Protein AF-A0A954L145-F1 (afdb_monomer_lite)

Foldseek 3Di:
DDDDDDDDPPPPPDPPPDPDQKDWDQAQDDPLLVCLLVLVLVSNLVCVVVVNDLQAWHDADPVRTTGDGSLLSNFQAADPPPSQSSLVSSVVSPHDQQDWGKTWIFRDDDPDPVNRDTDIDHRDGSLRVNVPDPDVRRTYPNNNVVSVVSVVVPD

Sequence (155 aa):
MTDGTHGRCTTLSTQTPGDGLTYVPVGGATLLHLAVEYQNAELAKWLIEQGADVNARAAVDDDGFGGHTPLFHTVVTPFKAGGAEPARILLSAGADPNIRTTIRKQLRGMGDAEKEAVREFHNVTPVEFARNYQEAGWINDQAIRIVEQFDNTGS

Secondary structure (DSSP, 8-state):
--------------------S--S--TT--HHHHHHHTT-HHHHHHHHHTT--TTPPPPB-TTS-B---HHHHHHHS--SS-TTHHHHHHHHTT-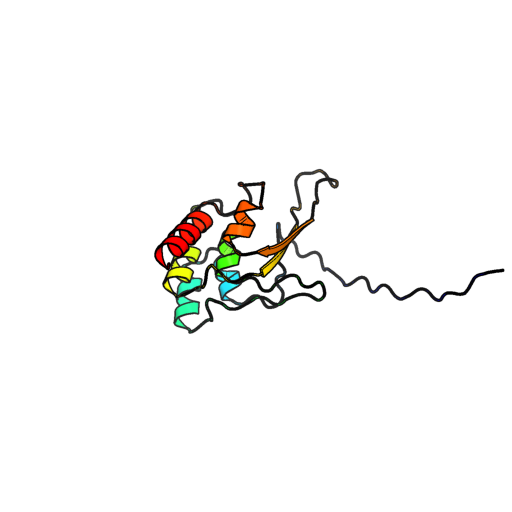-TT--EEEEEE---SS-GGG--EEEEEEE-HHHHHHH---GGGS-HHHHHHHHHHHHH--

Structure (mmCIF, N/CA/C/O backbone):
data_AF-A0A954L145-F1
#
_entry.id   AF-A0A954L145-F1
#
loop_
_atom_site.group_PDB
_atom_site.id
_atom_site.type_symbol
_atom_site.label_atom_id
_atom_site.label_alt_id
_atom_site.label_comp_id
_atom_site.label_asym_id
_atom_site.label_entity_id
_atom_site.label_seq_id
_atom_site.pdbx_PDB_ins_code
_atom_site.Cartn_x
_atom_site.Cartn_y
_atom_site.Cartn_z
_atom_site.occupancy
_atom_site.B_iso_or_equiv
_atom_site.auth_seq_id
_atom_site.auth_comp_id
_atom_site.auth_asym_id
_atom_site.auth_atom_id
_atom_site.pdbx_PDB_model_num
ATOM 1 N N . MET A 1 1 ? 11.340 -27.715 -49.843 1.00 36.22 1 MET A N 1
ATOM 2 C CA . MET A 1 1 ? 10.884 -26.353 -50.183 1.00 36.22 1 MET A CA 1
ATOM 3 C C . MET A 1 1 ? 9.854 -25.979 -49.134 1.00 36.22 1 MET A C 1
ATOM 5 O O . MET A 1 1 ? 8.764 -26.528 -49.148 1.00 36.22 1 MET A O 1
ATOM 9 N N . THR A 1 2 ? 10.264 -25.207 -48.136 1.00 39.69 2 THR A N 1
ATOM 10 C CA . THR A 1 2 ? 9.424 -24.727 -47.031 1.00 39.69 2 THR A CA 1
ATOM 11 C C . THR A 1 2 ? 9.044 -23.283 -47.320 1.00 39.69 2 THR A C 1
ATOM 13 O O . THR A 1 2 ? 9.956 -22.515 -47.604 1.00 39.69 2 THR A O 1
ATOM 16 N N . ASP A 1 3 ? 7.761 -22.927 -47.241 1.00 31.30 3 ASP A N 1
ATOM 17 C CA . ASP A 1 3 ? 7.259 -21.788 -46.451 1.00 31.30 3 ASP A CA 1
ATOM 18 C C . ASP A 1 3 ? 5.727 -21.676 -46.597 1.00 31.30 3 ASP A C 1
ATOM 20 O O . ASP A 1 3 ? 5.163 -22.014 -47.637 1.00 31.30 3 ASP A O 1
ATOM 24 N N . GLY A 1 4 ? 5.061 -21.216 -45.542 1.00 32.72 4 GLY A N 1
ATOM 25 C CA . GLY A 1 4 ? 3.637 -20.904 -45.524 1.00 32.72 4 GLY A CA 1
ATOM 26 C C . GLY A 1 4 ? 3.028 -20.781 -44.125 1.00 32.72 4 GLY A C 1
ATOM 27 O O . GLY A 1 4 ? 1.813 -20.934 -43.978 1.00 32.72 4 GLY A O 1
ATOM 28 N N . THR A 1 5 ? 3.823 -20.549 -43.074 1.00 37.59 5 THR A N 1
ATOM 29 C CA . THR A 1 5 ? 3.282 -20.242 -41.741 1.00 37.59 5 THR A CA 1
ATOM 30 C C . THR A 1 5 ? 2.725 -18.826 -41.723 1.00 37.59 5 THR A C 1
ATOM 32 O O . THR A 1 5 ? 3.461 -17.845 -41.727 1.00 37.59 5 THR A O 1
ATOM 35 N N . HIS A 1 6 ? 1.398 -18.741 -41.682 1.00 35.38 6 HIS A N 1
ATOM 36 C CA . HIS A 1 6 ? 0.658 -17.519 -41.417 1.00 35.38 6 HIS A CA 1
ATOM 37 C C . HIS A 1 6 ? 1.067 -16.997 -40.035 1.00 35.38 6 HIS A C 1
ATOM 39 O O . HIS A 1 6 ? 0.850 -17.663 -39.019 1.00 35.38 6 HIS A O 1
ATOM 45 N N . GLY A 1 7 ? 1.720 -15.833 -40.024 1.00 30.89 7 GLY A N 1
ATOM 46 C CA . GLY A 1 7 ? 2.207 -15.172 -38.821 1.00 30.89 7 GLY A CA 1
ATOM 47 C C . GLY A 1 7 ? 1.077 -14.967 -37.819 1.00 30.89 7 GLY A C 1
ATOM 48 O O . GLY A 1 7 ? 0.037 -14.393 -38.143 1.00 30.89 7 GLY A O 1
ATOM 49 N N . ARG A 1 8 ? 1.282 -15.459 -36.593 1.00 31.94 8 ARG A N 1
ATOM 50 C CA . ARG A 1 8 ? 0.417 -15.138 -35.459 1.00 31.94 8 ARG A CA 1
ATOM 51 C C . ARG A 1 8 ? 0.386 -13.625 -35.294 1.00 31.94 8 ARG A C 1
ATOM 53 O O . ARG A 1 8 ? 1.428 -12.985 -35.203 1.00 31.94 8 ARG A O 1
ATOM 60 N N . CYS A 1 9 ? -0.828 -13.095 -35.250 1.00 31.56 9 CYS A N 1
ATOM 61 C CA . CYS A 1 9 ? -1.137 -11.729 -34.874 1.00 31.56 9 CYS A CA 1
ATOM 62 C C . CYS A 1 9 ? -0.606 -11.474 -33.452 1.00 31.56 9 CYS A C 1
ATOM 64 O O . CYS A 1 9 ? -1.233 -11.857 -32.469 1.00 31.56 9 CYS A O 1
ATOM 66 N N . THR A 1 10 ? 0.586 -10.890 -33.339 1.00 31.77 10 THR A N 1
ATOM 67 C CA . THR A 1 10 ? 1.069 -10.254 -32.114 1.00 31.77 10 THR A CA 1
ATOM 68 C C . THR A 1 10 ? 0.305 -8.947 -31.970 1.00 31.77 10 THR A C 1
ATOM 70 O O . THR A 1 10 ? 0.674 -7.923 -32.542 1.00 31.77 10 THR A O 1
ATOM 73 N N . THR A 1 11 ? -0.807 -8.978 -31.241 1.00 31.91 11 THR A N 1
ATOM 74 C CA . THR A 1 11 ? -1.449 -7.751 -30.777 1.00 31.91 11 THR A CA 1
ATOM 75 C C . THR A 1 11 ? -0.495 -7.068 -29.806 1.00 31.91 11 THR A C 1
ATOM 77 O O . THR A 1 11 ? -0.377 -7.459 -28.648 1.00 31.91 11 THR A O 1
ATOM 80 N N . LEU A 1 12 ? 0.215 -6.063 -30.318 1.00 30.61 12 LEU A N 1
ATOM 81 C CA . LEU A 1 12 ? 0.784 -4.966 -29.548 1.00 30.61 12 LEU A CA 1
ATOM 82 C C . LEU A 1 12 ? -0.350 -4.380 -28.698 1.00 30.61 12 LEU A C 1
ATOM 84 O O . LEU A 1 12 ? -1.167 -3.611 -29.202 1.00 30.61 12 LEU A O 1
ATOM 88 N N . SER A 1 13 ? -0.446 -4.807 -27.437 1.00 32.34 13 SER A N 1
ATOM 89 C CA . SER A 1 13 ? -1.352 -4.182 -26.481 1.00 32.34 13 SER A CA 1
ATOM 90 C C . SER A 1 13 ? -0.856 -2.761 -26.249 1.00 32.34 13 SER A C 1
ATOM 92 O O . SER A 1 13 ? 0.291 -2.516 -25.871 1.00 32.34 13 SER A O 1
ATOM 94 N N . THR A 1 14 ? -1.715 -1.820 -26.599 1.00 32.34 14 THR A N 1
ATOM 95 C CA . THR A 1 14 ? -1.506 -0.384 -26.571 1.00 32.34 14 THR A CA 1
ATOM 96 C C . THR A 1 14 ? -1.286 0.092 -25.137 1.00 32.34 14 THR A C 1
ATOM 98 O O . THR A 1 14 ? -2.232 0.478 -24.454 1.00 32.34 14 THR A O 1
ATOM 101 N N . GLN A 1 15 ? -0.034 0.121 -24.679 1.00 37.41 15 GLN A N 1
ATOM 102 C CA . GLN A 1 15 ? 0.363 1.050 -23.625 1.00 37.41 15 GLN A CA 1
ATOM 103 C C . GLN A 1 15 ? 0.344 2.447 -24.236 1.00 37.41 15 GLN A C 1
ATOM 105 O O . GLN A 1 15 ? 1.304 2.888 -24.864 1.00 37.41 15 GLN A O 1
ATOM 110 N N . THR A 1 16 ? -0.777 3.147 -24.086 1.00 33.97 16 THR A N 1
ATOM 111 C CA . THR A 1 16 ? -0.765 4.609 -24.137 1.00 33.97 16 THR A CA 1
ATOM 112 C C . THR A 1 16 ? 0.289 5.072 -23.127 1.00 33.97 16 THR A C 1
ATOM 114 O O . THR A 1 16 ? 0.138 4.755 -21.944 1.00 33.97 16 THR A O 1
ATOM 117 N N . PRO A 1 17 ? 1.365 5.759 -23.549 1.00 38.78 17 PRO A N 1
ATOM 118 C CA . PRO A 1 17 ? 2.356 6.277 -22.625 1.00 38.78 17 PRO A CA 1
ATOM 119 C C . PRO A 1 17 ? 1.694 7.431 -21.875 1.00 38.78 17 PRO A C 1
ATOM 121 O O . PRO A 1 17 ? 1.606 8.545 -22.381 1.00 38.78 17 PRO A O 1
ATOM 124 N N . GLY A 1 18 ? 1.134 7.133 -20.706 1.00 38.97 18 GLY A N 1
ATOM 125 C CA . GLY A 1 18 ? 0.718 8.156 -19.763 1.00 38.97 18 GLY A CA 1
ATOM 126 C C . GLY A 1 18 ? 1.967 8.845 -19.230 1.00 38.97 18 GLY A C 1
ATOM 127 O O . GLY A 1 18 ? 2.859 8.185 -18.698 1.00 38.97 18 GLY A O 1
ATOM 128 N N . ASP A 1 19 ? 2.039 10.158 -19.409 1.00 38.84 19 ASP A N 1
ATOM 129 C CA . ASP A 1 19 ? 3.024 11.026 -18.775 1.00 38.84 19 ASP A CA 1
ATOM 130 C C . ASP A 1 19 ? 2.987 10.825 -17.250 1.00 38.84 19 ASP A C 1
ATOM 132 O O . ASP A 1 19 ? 2.072 11.281 -16.568 1.00 38.84 19 ASP A O 1
ATOM 136 N N . GLY A 1 20 ? 3.970 10.114 -16.699 1.00 38.62 20 GLY A N 1
ATOM 137 C CA . GLY A 1 20 ? 4.051 9.850 -15.266 1.00 38.62 20 GLY A CA 1
ATOM 138 C C . GLY A 1 20 ? 5.368 9.176 -14.912 1.00 38.62 20 GLY A C 1
ATOM 139 O O . GLY A 1 20 ? 5.679 8.094 -15.396 1.00 38.62 20 GLY A O 1
ATOM 140 N N . LEU A 1 21 ? 6.165 9.836 -14.077 1.00 43.16 21 LEU A N 1
ATOM 141 C CA . LEU A 1 21 ? 7.570 9.527 -13.781 1.00 43.16 21 LEU A CA 1
ATOM 142 C C . LEU A 1 21 ? 7.861 8.169 -13.113 1.00 43.16 21 LEU A C 1
ATOM 144 O O . LEU A 1 21 ? 9.020 7.870 -12.866 1.00 43.16 21 LEU A O 1
ATOM 148 N N . THR A 1 22 ? 6.856 7.347 -12.847 1.00 49.94 22 THR A N 1
ATOM 149 C CA . THR A 1 22 ? 6.931 5.962 -12.352 1.00 49.94 22 THR A CA 1
ATOM 150 C C . THR A 1 22 ? 5.490 5.486 -12.277 1.00 49.94 22 THR A C 1
ATOM 152 O O . THR A 1 22 ? 4.694 6.259 -11.752 1.00 49.94 22 THR A O 1
ATOM 155 N N . TYR A 1 23 ? 5.115 4.269 -12.689 1.00 55.12 23 TYR A N 1
ATOM 156 C CA . TYR A 1 23 ? 3.779 3.800 -12.299 1.00 55.12 23 TYR A CA 1
ATOM 157 C C . TYR A 1 23 ? 3.636 2.270 -12.200 1.00 55.12 23 TYR A C 1
ATOM 159 O O . TYR A 1 23 ? 3.751 1.548 -13.187 1.00 55.12 23 TYR A O 1
ATOM 167 N N . VAL A 1 24 ? 3.396 1.787 -10.973 1.00 57.94 24 VAL A N 1
ATOM 168 C CA . VAL A 1 24 ? 2.746 0.492 -10.685 1.00 57.94 24 VAL A CA 1
ATOM 169 C C . VAL A 1 24 ? 1.385 0.483 -11.377 1.00 57.94 24 VAL A C 1
ATOM 171 O O . VAL A 1 24 ? 0.700 1.477 -11.235 1.00 57.94 24 VAL A O 1
ATOM 174 N N . PRO A 1 25 ? 0.942 -0.563 -12.092 1.00 59.03 25 PRO A N 1
ATOM 175 C CA . PRO A 1 25 ? -0.246 -0.484 -12.953 1.00 59.03 25 PRO A CA 1
ATOM 176 C C . PRO A 1 25 ? -1.460 0.181 -12.265 1.00 59.03 25 PRO A C 1
ATOM 178 O O . PRO A 1 25 ? -1.927 -0.294 -11.234 1.00 59.03 25 PRO A O 1
ATOM 181 N N . VAL A 1 26 ? -1.962 1.291 -12.839 1.00 57.69 26 VAL A N 1
ATOM 182 C CA . VAL A 1 26 ? -3.093 2.101 -12.310 1.00 57.69 26 VAL A CA 1
ATOM 183 C C . VAL A 1 26 ? -4.454 1.415 -12.468 1.00 57.69 26 VAL A C 1
ATOM 185 O O . VAL A 1 26 ? -5.466 1.903 -11.960 1.00 57.69 26 VAL A O 1
ATOM 188 N N . GLY A 1 27 ? -4.511 0.314 -13.222 1.00 64.88 27 GLY A N 1
ATOM 189 C CA . GLY A 1 27 ? -5.745 -0.428 -13.449 1.00 64.88 27 GLY A CA 1
ATOM 190 C C . GLY A 1 27 ? -6.366 -0.840 -12.116 1.00 64.88 27 GLY A C 1
ATOM 191 O O . GLY A 1 27 ? -5.694 -1.413 -11.267 1.00 64.88 27 GLY A O 1
ATOM 192 N N . GLY A 1 28 ? -7.643 -0.518 -11.902 1.00 72.88 28 GLY A N 1
ATOM 193 C CA . GLY A 1 28 ? -8.372 -0.888 -10.683 1.00 72.88 28 GLY A CA 1
ATOM 194 C C . GLY A 1 28 ? -7.881 -0.237 -9.385 1.00 72.88 28 GLY A C 1
ATOM 195 O O . GLY A 1 28 ? -8.301 -0.669 -8.314 1.00 72.88 28 GLY A O 1
ATOM 196 N N . ALA A 1 29 ? -7.019 0.784 -9.447 1.00 83.31 29 ALA A N 1
ATOM 197 C CA . ALA A 1 29 ? -6.645 1.558 -8.269 1.00 83.31 29 ALA A CA 1
ATOM 198 C C . ALA A 1 29 ? -7.884 2.249 -7.667 1.00 83.31 29 ALA A C 1
ATOM 200 O O . ALA A 1 29 ? -8.670 2.889 -8.368 1.00 83.31 29 ALA A O 1
ATOM 201 N N . THR A 1 30 ? -8.073 2.115 -6.354 1.00 87.69 30 THR A N 1
ATOM 202 C CA . THR A 1 30 ? -9.171 2.786 -5.639 1.00 87.69 30 THR A CA 1
ATOM 203 C C . THR A 1 30 ? -8.840 4.253 -5.360 1.00 87.69 30 THR A C 1
ATOM 205 O O . THR A 1 30 ? -7.679 4.659 -5.395 1.00 87.69 30 THR A O 1
ATOM 208 N N . LEU A 1 31 ? -9.845 5.051 -4.981 1.00 89.81 31 LEU A N 1
ATOM 209 C CA . LEU A 1 31 ? -9.624 6.433 -4.526 1.00 89.81 31 LEU A CA 1
ATOM 210 C C . LEU A 1 31 ? -8.602 6.518 -3.379 1.00 89.81 31 LEU A C 1
ATOM 212 O O . LEU A 1 31 ? -7.860 7.493 -3.290 1.00 89.81 31 LEU A O 1
ATOM 216 N N . LEU A 1 32 ? -8.520 5.480 -2.538 1.00 90.69 32 LEU A N 1
ATOM 217 C CA . LEU A 1 32 ? -7.556 5.413 -1.443 1.00 90.69 32 LEU A CA 1
ATOM 218 C C . LEU A 1 32 ? -6.114 5.229 -1.948 1.00 90.69 32 LEU A C 1
ATOM 220 O O . LEU A 1 32 ? -5.197 5.801 -1.366 1.00 90.69 32 LEU A O 1
ATOM 224 N N . HIS A 1 33 ? -5.905 4.519 -3.064 1.00 90.31 33 HIS A N 1
ATOM 225 C CA . HIS A 1 33 ? -4.584 4.425 -3.700 1.00 90.31 33 HIS A CA 1
ATOM 226 C C . HIS A 1 33 ? -4.105 5.788 -4.203 1.00 90.31 33 HIS A C 1
ATOM 228 O O . HIS A 1 33 ? -2.946 6.137 -3.992 1.00 90.31 33 HIS A O 1
ATOM 234 N N . LEU A 1 34 ? -5.000 6.558 -4.830 1.00 87.75 34 LEU A N 1
ATOM 235 C CA . LEU A 1 34 ? -4.692 7.895 -5.343 1.00 87.75 34 LEU A CA 1
ATOM 236 C C . LEU A 1 34 ? -4.444 8.888 -4.200 1.00 87.75 34 LEU A C 1
ATOM 238 O O . LEU A 1 34 ? -3.496 9.665 -4.247 1.00 87.75 34 LEU A O 1
ATOM 242 N N . ALA A 1 35 ? -5.249 8.839 -3.134 1.00 89.94 35 ALA A N 1
ATOM 243 C CA . ALA A 1 35 ? -5.034 9.678 -1.954 1.00 89.94 35 ALA A CA 1
ATOM 244 C C . ALA A 1 35 ? -3.635 9.464 -1.348 1.00 89.94 35 ALA A C 1
ATOM 246 O O . ALA A 1 35 ? -2.967 10.428 -0.974 1.00 89.94 35 ALA A O 1
ATOM 247 N N . VAL A 1 36 ? -3.172 8.210 -1.306 1.00 89.44 36 VAL A N 1
ATOM 248 C CA . VAL A 1 36 ? -1.815 7.857 -0.867 1.00 89.44 36 VAL A CA 1
ATOM 249 C C . VAL A 1 36 ? -0.751 8.384 -1.823 1.00 89.44 36 VAL A C 1
ATOM 251 O O . VAL A 1 36 ? 0.238 8.960 -1.370 1.00 89.44 36 VAL A O 1
ATOM 254 N N . GLU A 1 37 ? -0.942 8.211 -3.128 1.00 83.69 37 GLU A N 1
ATOM 255 C CA . GLU A 1 37 ? 0.011 8.670 -4.137 1.00 83.69 37 GLU A CA 1
ATOM 256 C C . GLU A 1 37 ? 0.268 10.178 -4.037 1.00 83.69 37 GLU A C 1
ATOM 258 O O . GLU A 1 37 ? 1.412 10.628 -4.052 1.00 83.69 37 GLU A O 1
ATOM 263 N N . TYR A 1 38 ? -0.794 10.961 -3.848 1.00 85.12 38 TYR A N 1
ATOM 264 C CA . TYR A 1 38 ? -0.709 12.413 -3.706 1.00 85.12 38 TYR A CA 1
ATOM 265 C C . TYR A 1 38 ? -0.398 12.883 -2.277 1.00 85.12 38 TYR A C 1
ATOM 267 O O . TYR A 1 38 ? -0.410 14.086 -2.021 1.00 85.12 38 TYR A O 1
ATOM 275 N N . GLN A 1 39 ? -0.121 11.968 -1.340 1.00 87.19 39 GLN A N 1
ATOM 276 C CA . GLN A 1 39 ? 0.129 12.275 0.078 1.00 87.19 39 GLN A CA 1
ATOM 277 C C . GLN A 1 39 ? -0.987 13.074 0.754 1.00 87.19 39 GLN A C 1
ATOM 279 O O . GLN A 1 39 ? -0.754 13.820 1.705 1.00 87.19 39 GLN A O 1
ATOM 284 N N . ASN A 1 40 ? -2.219 12.892 0.289 1.00 90.50 40 ASN A N 1
ATOM 285 C CA . ASN A 1 40 ? -3.378 13.573 0.831 1.00 90.50 40 ASN A CA 1
ATOM 286 C C . ASN A 1 40 ? -3.918 12.793 2.037 1.00 90.50 40 ASN A C 1
ATOM 288 O O . ASN A 1 40 ? -4.824 11.962 1.925 1.00 90.50 40 ASN A O 1
ATOM 292 N N . ALA A 1 41 ? -3.305 13.041 3.193 1.00 91.25 41 ALA A N 1
ATOM 293 C CA . ALA A 1 41 ? -3.641 12.399 4.457 1.00 91.25 41 ALA A CA 1
ATOM 294 C C . ALA A 1 41 ? -5.090 12.678 4.888 1.00 91.25 41 ALA A C 1
ATOM 296 O O . ALA A 1 41 ? -5.758 11.776 5.395 1.00 91.25 41 ALA A O 1
ATOM 297 N N . GLU A 1 42 ? -5.597 13.895 4.671 1.00 92.88 42 GLU A N 1
ATOM 298 C CA . GLU A 1 42 ? -6.983 14.247 4.984 1.00 92.88 42 GLU A CA 1
ATOM 299 C C . GLU A 1 42 ? -7.972 13.457 4.126 1.00 92.88 42 GLU A C 1
ATOM 301 O O . GLU A 1 42 ? -8.927 12.888 4.654 1.00 92.88 42 GLU A O 1
ATOM 306 N N . LEU A 1 43 ? -7.720 13.359 2.817 1.00 93.06 43 LEU A N 1
ATOM 307 C CA . LEU A 1 43 ? -8.556 12.567 1.917 1.00 93.06 43 LEU A CA 1
ATOM 308 C C . LEU A 1 43 ? -8.494 11.078 2.264 1.00 93.06 43 LEU A C 1
ATOM 310 O O . LEU A 1 43 ? -9.527 10.416 2.261 1.00 93.06 43 LEU A O 1
ATOM 314 N N . ALA A 1 44 ? -7.312 10.554 2.598 1.00 94.00 44 ALA A N 1
ATOM 315 C CA . ALA A 1 44 ? -7.167 9.168 3.030 1.00 94.00 44 ALA A CA 1
ATOM 316 C C . ALA A 1 44 ? -7.995 8.886 4.295 1.00 94.00 44 ALA A C 1
ATOM 318 O O . ALA A 1 44 ? -8.755 7.921 4.309 1.00 94.00 44 ALA A O 1
ATOM 319 N N . LYS A 1 45 ? -7.918 9.751 5.320 1.00 95.06 45 LYS A N 1
ATOM 320 C CA . LYS A 1 45 ? -8.751 9.644 6.534 1.00 95.06 45 LYS A CA 1
ATOM 321 C C . LYS A 1 45 ? -10.235 9.661 6.192 1.00 95.06 45 LYS A C 1
ATOM 323 O O . LYS A 1 45 ? -10.959 8.757 6.592 1.00 95.06 45 LYS A O 1
ATOM 328 N N . TRP A 1 46 ? -10.661 10.643 5.403 1.00 96.94 46 TRP A N 1
ATOM 329 C CA . TRP A 1 46 ? -12.061 10.786 5.024 1.00 96.94 46 TRP A CA 1
ATOM 330 C C . TRP A 1 46 ? -12.583 9.553 4.277 1.00 96.94 46 TRP A C 1
ATOM 332 O O . TRP A 1 46 ? -13.652 9.047 4.600 1.00 96.94 46 TRP A O 1
ATOM 342 N N . LEU A 1 47 ? -11.817 9.013 3.323 1.00 95.75 47 LEU A N 1
ATOM 343 C CA . LEU A 1 47 ? -12.197 7.804 2.587 1.00 95.75 47 LEU A CA 1
ATOM 344 C C . LEU A 1 47 ? -12.359 6.595 3.515 1.00 95.75 47 LEU A C 1
ATOM 346 O O . LEU A 1 47 ? -13.325 5.848 3.377 1.00 95.75 47 LEU A O 1
ATOM 350 N N . ILE A 1 48 ? -11.447 6.420 4.471 1.00 96.44 48 ILE A N 1
ATOM 351 C CA . ILE A 1 48 ? -11.521 5.346 5.469 1.00 96.44 48 ILE A CA 1
ATOM 352 C C . ILE A 1 48 ? -12.767 5.509 6.347 1.00 96.44 48 ILE A C 1
ATOM 354 O O . ILE A 1 48 ? -13.487 4.539 6.570 1.00 96.44 48 ILE A O 1
ATOM 358 N N . GLU A 1 49 ? -13.081 6.732 6.781 1.00 96.06 49 GLU A N 1
ATOM 359 C CA . GLU A 1 49 ? -14.308 7.037 7.532 1.00 96.06 49 GLU A CA 1
ATOM 360 C C . GLU A 1 49 ? -15.582 6.755 6.723 1.00 96.06 49 GLU A C 1
ATOM 362 O O . GLU A 1 49 ? -16.595 6.354 7.294 1.00 96.06 49 GLU A O 1
ATOM 367 N N . GLN A 1 50 ? -15.537 6.912 5.395 1.00 97.00 50 GLN A N 1
ATOM 368 C CA . GLN A 1 50 ? -16.632 6.521 4.498 1.00 97.00 50 GLN A CA 1
ATOM 369 C C . GLN A 1 50 ? -16.709 5.002 4.245 1.00 97.00 50 GLN A C 1
ATOM 371 O O . GLN A 1 50 ? -17.553 4.555 3.469 1.00 97.00 50 GLN A O 1
ATOM 376 N N . GLY A 1 51 ? -15.855 4.197 4.884 1.00 94.69 51 GLY A N 1
ATOM 377 C CA . GLY A 1 51 ? -15.840 2.742 4.741 1.00 94.69 51 GLY A CA 1
ATOM 378 C C . GLY A 1 51 ? -15.049 2.243 3.533 1.00 94.69 51 GLY A C 1
ATOM 379 O O . GLY A 1 51 ? -15.308 1.138 3.055 1.00 94.69 51 GLY A O 1
ATOM 380 N N . ALA A 1 52 ? -14.102 3.032 3.013 1.00 94.44 52 ALA A N 1
ATOM 381 C CA . ALA A 1 52 ? -13.172 2.536 2.006 1.00 94.44 52 ALA A CA 1
ATOM 382 C C . ALA A 1 52 ? -12.365 1.355 2.561 1.00 94.44 52 ALA A C 1
ATOM 384 O O . ALA A 1 52 ? -11.818 1.419 3.662 1.00 94.44 52 ALA A O 1
ATOM 385 N N . ASP A 1 53 ? -12.257 0.290 1.768 1.00 95.44 53 ASP A N 1
ATOM 386 C CA . ASP A 1 53 ? -11.442 -0.867 2.121 1.00 95.44 53 ASP A CA 1
ATOM 387 C C . ASP A 1 53 ? -9.949 -0.490 2.120 1.00 95.44 53 ASP A C 1
ATOM 389 O O . ASP A 1 53 ? -9.350 -0.205 1.078 1.00 95.44 53 ASP A O 1
ATOM 393 N N . VAL A 1 54 ? -9.353 -0.493 3.315 1.00 95.88 54 VAL A N 1
ATOM 394 C CA . VAL A 1 54 ? -7.935 -0.182 3.562 1.00 95.88 54 VAL A CA 1
ATOM 395 C C . VAL A 1 54 ? -6.981 -1.192 2.925 1.00 95.88 54 VAL A C 1
ATOM 397 O O . VAL A 1 54 ? -5.831 -0.853 2.645 1.00 95.88 54 VAL A O 1
ATOM 400 N N . ASN A 1 55 ? -7.467 -2.407 2.661 1.00 96.12 55 ASN A N 1
ATOM 401 C CA . ASN A 1 55 ? -6.724 -3.514 2.068 1.00 96.12 55 ASN A CA 1
ATOM 402 C C . ASN A 1 55 ? -7.130 -3.776 0.612 1.00 96.12 55 ASN A C 1
ATOM 404 O O . ASN A 1 55 ? -6.734 -4.797 0.040 1.00 96.12 55 ASN A O 1
ATOM 408 N N . ALA A 1 56 ? -7.880 -2.852 -0.003 1.00 94.31 56 ALA A N 1
ATOM 409 C CA . ALA A 1 56 ? -8.300 -2.970 -1.390 1.00 94.31 56 ALA A CA 1
ATOM 410 C C . ALA A 1 56 ? -7.094 -3.220 -2.298 1.00 94.31 56 ALA A C 1
ATOM 412 O O . ALA A 1 56 ? -6.068 -2.553 -2.186 1.00 94.31 56 ALA A O 1
ATOM 413 N N . ARG A 1 57 ? -7.222 -4.165 -3.225 1.00 92.38 57 ARG A N 1
ATOM 414 C CA . ARG A 1 57 ? -6.158 -4.503 -4.171 1.00 92.38 57 ARG A CA 1
ATOM 415 C C . ARG A 1 57 ? -6.430 -3.824 -5.506 1.00 92.38 57 ARG A C 1
ATOM 417 O O . ARG A 1 57 ? -7.536 -3.943 -6.029 1.00 92.38 57 ARG A O 1
ATOM 424 N N . ALA A 1 58 ? -5.423 -3.156 -6.065 1.00 89.38 58 ALA A N 1
ATOM 425 C CA . ALA A 1 58 ? -5.462 -2.708 -7.455 1.00 89.38 58 ALA A CA 1
ATOM 426 C C . ALA A 1 58 ? -5.674 -3.900 -8.411 1.00 89.38 58 ALA A C 1
ATOM 428 O O . ALA A 1 58 ? -5.429 -5.053 -8.043 1.00 89.38 58 ALA A O 1
ATOM 429 N N . ALA A 1 59 ? -6.111 -3.651 -9.646 1.00 87.12 59 ALA A N 1
ATOM 430 C CA . ALA A 1 59 ? -6.253 -4.725 -10.624 1.00 87.12 59 ALA A CA 1
ATOM 431 C C . ALA A 1 59 ? -4.895 -5.360 -10.935 1.00 87.12 59 ALA A C 1
ATOM 433 O O . ALA A 1 59 ? -3.840 -4.753 -10.746 1.00 87.12 59 ALA A O 1
ATOM 434 N N . VAL A 1 60 ? -4.955 -6.603 -11.399 1.00 86.25 60 VAL A N 1
ATOM 435 C CA . VAL A 1 60 ? -3.818 -7.340 -11.942 1.00 86.25 60 VAL A CA 1
ATOM 436 C C . VAL A 1 60 ? -3.984 -7.342 -13.458 1.00 86.25 60 VAL A C 1
ATOM 438 O O . VAL A 1 60 ? -5.085 -7.605 -13.943 1.00 86.25 60 VAL A O 1
ATOM 441 N N . ASP A 1 61 ? -2.932 -6.981 -14.184 1.00 83.56 61 ASP A N 1
ATOM 442 C CA . ASP A 1 61 ? -2.912 -7.035 -15.643 1.00 83.56 61 ASP A CA 1
ATOM 443 C C . ASP A 1 61 ? -2.792 -8.479 -16.164 1.00 83.56 61 ASP A C 1
ATOM 445 O O . ASP A 1 61 ? -2.624 -9.433 -15.399 1.00 83.56 61 ASP A O 1
ATOM 449 N N . ASP A 1 62 ? -2.899 -8.646 -17.483 1.00 83.81 62 ASP A N 1
ATOM 450 C CA . ASP A 1 62 ? -2.842 -9.962 -18.134 1.00 83.81 62 ASP A CA 1
ATOM 451 C C . ASP A 1 62 ? -1.488 -10.673 -17.938 1.00 83.81 62 ASP A C 1
ATOM 453 O O . ASP A 1 62 ? -1.413 -11.899 -18.035 1.00 83.81 62 ASP A O 1
ATOM 457 N N . ASP A 1 63 ? -0.433 -9.915 -17.625 1.00 81.38 63 ASP A N 1
ATOM 458 C CA . ASP A 1 63 ? 0.915 -10.419 -17.358 1.00 81.38 63 ASP A CA 1
ATOM 459 C C . ASP A 1 63 ? 1.114 -10.800 -15.874 1.00 81.38 63 ASP A C 1
ATOM 461 O O . ASP A 1 63 ? 2.174 -11.299 -15.489 1.00 81.38 63 ASP A O 1
ATOM 465 N N . G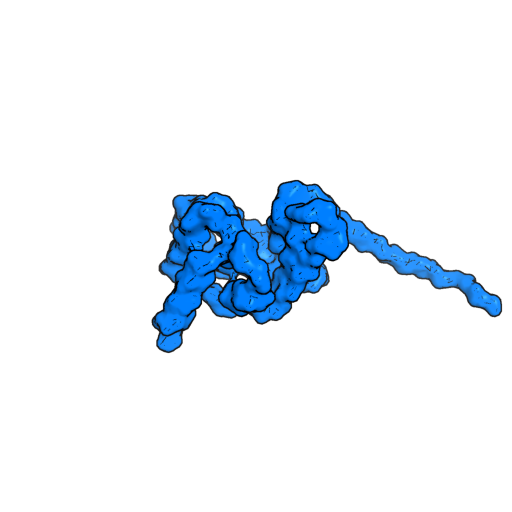LY A 1 64 ? 0.097 -10.609 -15.025 1.00 84.31 64 GLY A N 1
ATOM 466 C CA . GLY A 1 64 ? 0.135 -10.964 -13.608 1.00 84.31 64 GLY A CA 1
ATOM 467 C C . GLY A 1 64 ? 0.708 -9.880 -12.689 1.00 84.31 64 GLY A C 1
ATOM 468 O O . GLY A 1 64 ? 0.989 -10.170 -11.522 1.00 84.31 64 GLY A O 1
ATOM 469 N N . PHE A 1 65 ? 0.866 -8.640 -13.164 1.00 86.75 65 PHE A N 1
ATOM 470 C CA . PHE A 1 65 ? 1.349 -7.509 -12.369 1.00 86.75 65 PHE A CA 1
ATOM 471 C C . PHE A 1 65 ? 0.203 -6.624 -11.870 1.00 86.75 65 PHE A C 1
ATOM 473 O O . PHE A 1 65 ? -0.705 -6.253 -12.603 1.00 86.75 65 PHE A O 1
ATOM 480 N N . GLY A 1 66 ? 0.265 -6.234 -10.601 1.00 86.88 66 GLY A N 1
ATOM 481 C CA . GLY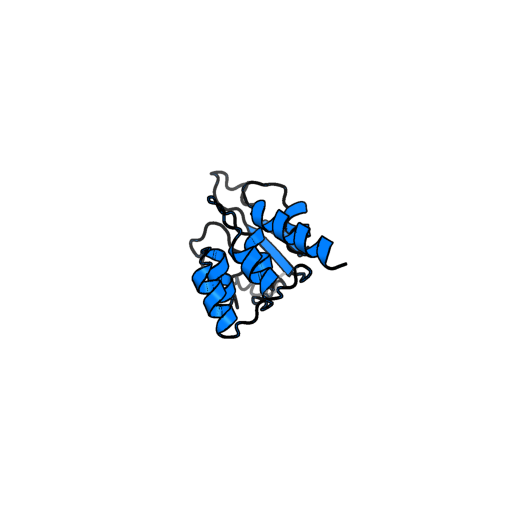 A 1 66 ? -0.739 -5.437 -9.910 1.00 86.88 66 GLY A CA 1
ATOM 482 C C . GLY A 1 66 ? -1.163 -6.082 -8.596 1.00 86.88 66 GLY A C 1
ATOM 483 O O . GLY A 1 66 ? -0.429 -6.871 -8.007 1.00 86.88 66 GLY A O 1
ATOM 484 N N . GLY A 1 67 ? -2.343 -5.734 -8.08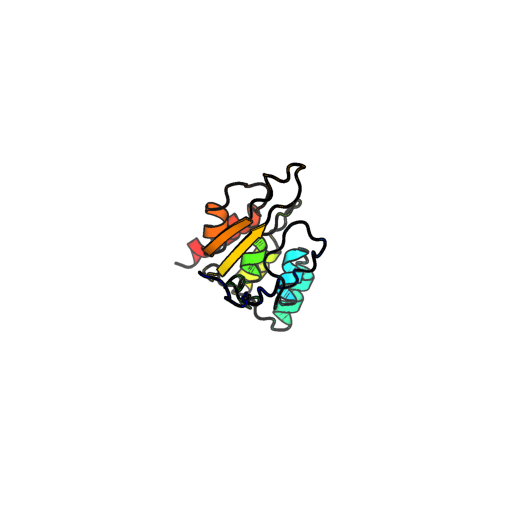3 1.00 89.25 67 GLY A N 1
ATOM 485 C CA . GLY A 1 67 ? -2.804 -6.266 -6.794 1.00 89.25 67 GLY A CA 1
ATOM 486 C C . GLY A 1 67 ? -2.118 -5.653 -5.573 1.00 89.25 67 GLY A C 1
ATOM 487 O O . GLY A 1 67 ? -2.159 -6.231 -4.490 1.00 89.25 67 GLY A O 1
ATOM 488 N N . HIS A 1 68 ? -1.432 -4.522 -5.735 1.00 91.56 68 HIS A N 1
ATOM 489 C CA . HIS A 1 68 ? -0.877 -3.773 -4.610 1.00 91.56 68 HIS A CA 1
ATOM 490 C C . HIS A 1 68 ? -2.004 -3.112 -3.804 1.00 91.56 68 HIS A C 1
ATOM 492 O O . HIS A 1 68 ? -3.092 -2.895 -4.332 1.00 91.56 68 HIS A O 1
ATOM 498 N N . THR A 1 69 ? -1.743 -2.840 -2.526 1.00 93.88 69 THR A N 1
ATOM 499 C CA . THR A 1 69 ? -2.678 -2.166 -1.613 1.00 93.88 69 THR A CA 1
ATOM 500 C C . THR A 1 69 ? -2.321 -0.688 -1.458 1.00 93.88 69 THR A C 1
ATOM 502 O O . THR A 1 69 ? -1.193 -0.297 -1.793 1.00 93.88 69 THR A O 1
ATOM 505 N N . PRO A 1 70 ? -3.206 0.146 -0.874 1.00 93.06 70 PRO A N 1
ATOM 506 C CA . PRO A 1 70 ? -2.865 1.521 -0.536 1.00 93.06 70 PRO A CA 1
ATOM 507 C C . PRO A 1 70 ? -1.625 1.600 0.357 1.00 93.06 70 PRO A C 1
ATOM 509 O O . PRO A 1 70 ? -0.768 2.451 0.142 1.00 93.06 70 PRO A O 1
ATOM 512 N N . LEU A 1 71 ? -1.476 0.671 1.311 1.00 93.44 71 LEU A N 1
ATOM 513 C CA . LEU A 1 71 ? -0.303 0.622 2.184 1.00 93.44 71 LEU A CA 1
ATOM 514 C C . LEU A 1 71 ? 0.969 0.298 1.399 1.00 93.44 71 LEU A C 1
ATOM 516 O O . LEU A 1 71 ? 1.976 0.983 1.569 1.00 93.44 71 LEU A O 1
ATOM 520 N N . PHE A 1 72 ? 0.920 -0.688 0.499 1.00 91.62 72 PHE A N 1
ATOM 521 C CA . PHE A 1 72 ? 2.050 -1.006 -0.374 1.00 91.62 72 PHE A CA 1
ATOM 522 C C . PHE A 1 72 ? 2.456 0.211 -1.217 1.00 91.62 72 PHE A C 1
ATOM 524 O O . PHE A 1 72 ? 3.646 0.500 -1.360 1.00 91.62 72 PHE A O 1
ATOM 531 N N . HIS A 1 73 ? 1.476 0.980 -1.702 1.00 88.00 73 HIS A N 1
ATOM 532 C CA . HIS A 1 73 ? 1.725 2.175 -2.501 1.00 88.00 73 HIS A CA 1
ATOM 533 C C . HIS A 1 73 ? 2.583 3.207 -1.750 1.00 88.00 73 HIS A C 1
ATOM 535 O O . HIS A 1 73 ? 3.499 3.761 -2.350 1.00 88.00 73 HIS A O 1
ATOM 541 N N . THR A 1 74 ? 2.395 3.370 -0.429 1.00 89.12 74 THR A N 1
ATOM 542 C CA . THR A 1 74 ? 3.173 4.321 0.397 1.00 89.12 74 THR A CA 1
ATOM 543 C C . THR A 1 74 ? 4.687 4.094 0.354 1.00 89.12 74 THR A C 1
ATOM 545 O O . THR A 1 74 ? 5.444 5.043 0.557 1.00 89.12 74 THR A O 1
ATOM 548 N N . VAL A 1 75 ? 5.126 2.853 0.113 1.00 88.75 75 VAL A N 1
ATOM 549 C CA . VAL A 1 75 ? 6.540 2.451 0.090 1.00 88.75 75 VAL A CA 1
ATOM 550 C C . VAL A 1 75 ? 7.158 2.643 -1.295 1.00 88.75 75 VAL A C 1
ATOM 552 O O . VAL A 1 75 ? 8.323 3.027 -1.415 1.00 88.75 75 VAL A O 1
ATOM 555 N N . VAL A 1 76 ? 6.380 2.375 -2.345 1.00 81.31 76 VAL A N 1
ATOM 556 C CA . VAL A 1 76 ? 6.852 2.346 -3.738 1.00 81.31 76 VAL A CA 1
ATOM 557 C C . VAL A 1 76 ? 7.083 3.745 -4.303 1.00 81.31 76 VAL A C 1
ATOM 559 O O . VAL A 1 76 ? 7.936 3.909 -5.180 1.00 81.31 76 VAL A O 1
ATOM 562 N N . THR A 1 77 ? 6.341 4.735 -3.813 1.00 76.81 77 THR A N 1
ATOM 563 C CA . THR A 1 77 ? 6.378 6.130 -4.264 1.00 76.81 77 THR A CA 1
ATOM 564 C C . THR A 1 77 ? 7.369 6.955 -3.434 1.00 76.81 77 THR A C 1
ATOM 566 O O . THR A 1 77 ? 7.212 7.040 -2.213 1.00 76.81 77 THR A O 1
ATOM 569 N N . PRO A 1 78 ? 8.386 7.591 -4.046 1.00 70.25 78 PRO A N 1
ATOM 570 C CA . PRO A 1 78 ? 9.299 8.462 -3.316 1.00 70.25 78 PRO A CA 1
ATOM 571 C C . PRO A 1 78 ? 8.631 9.790 -2.949 1.00 70.25 78 PRO A C 1
ATOM 573 O O . PRO A 1 78 ? 8.112 10.495 -3.814 1.00 70.25 78 PRO A O 1
ATOM 576 N N . PHE A 1 79 ? 8.727 10.188 -1.680 1.00 70.38 79 PHE A N 1
ATOM 577 C CA . PHE A 1 79 ? 8.253 11.494 -1.216 1.00 70.38 79 PHE A CA 1
ATOM 578 C C . PHE A 1 79 ? 9.411 12.347 -0.720 1.00 70.38 79 PHE A C 1
ATOM 580 O O . PHE A 1 79 ? 10.152 11.959 0.178 1.00 70.38 79 PHE A O 1
ATOM 587 N N . LYS A 1 80 ? 9.549 13.551 -1.283 1.00 59.53 80 LYS A N 1
ATOM 588 C CA . LYS A 1 80 ? 10.633 14.477 -0.922 1.00 59.53 80 LYS A CA 1
ATOM 589 C C . LYS A 1 80 ? 10.419 15.190 0.421 1.00 59.53 80 LYS A C 1
ATOM 591 O O . LYS A 1 80 ? 11.367 15.769 0.939 1.00 59.53 80 LYS A O 1
ATOM 596 N N . ALA A 1 81 ? 9.211 15.157 0.990 1.00 56.16 81 ALA A N 1
ATOM 597 C CA . ALA A 1 81 ? 8.866 15.900 2.203 1.00 56.16 81 ALA A CA 1
ATOM 598 C C . ALA A 1 81 ? 7.994 15.070 3.160 1.00 56.16 81 ALA A C 1
ATOM 600 O O . ALA A 1 81 ? 6.773 15.150 3.117 1.00 56.16 81 ALA A O 1
ATOM 601 N N . GLY A 1 82 ? 8.620 14.262 4.025 1.00 57.59 82 GLY A N 1
ATOM 602 C CA . GLY A 1 82 ? 7.961 13.698 5.217 1.00 57.59 82 GLY A CA 1
ATOM 603 C C . GLY A 1 82 ? 6.744 12.796 4.966 1.00 57.59 82 GLY A C 1
ATOM 604 O O . GLY A 1 82 ? 5.930 12.623 5.871 1.00 57.59 82 GLY A O 1
ATOM 605 N N . GLY A 1 83 ? 6.616 12.234 3.760 1.00 67.38 83 GLY A N 1
ATOM 606 C CA . GLY A 1 83 ? 5.410 11.571 3.263 1.00 67.38 83 GLY A CA 1
ATOM 607 C C . GLY A 1 83 ? 5.131 10.191 3.856 1.00 67.38 83 GLY A C 1
ATOM 608 O O . GLY A 1 83 ? 5.114 9.198 3.144 1.00 67.38 83 GLY A O 1
ATOM 609 N N . ALA A 1 84 ? 4.963 10.098 5.170 1.00 82.94 84 ALA A N 1
ATOM 610 C CA . ALA A 1 84 ? 4.718 8.835 5.865 1.00 82.94 84 ALA A CA 1
ATOM 611 C C . ALA A 1 84 ? 3.401 8.834 6.654 1.00 82.94 84 ALA A C 1
ATOM 613 O O . ALA A 1 84 ? 3.006 7.813 7.214 1.00 82.94 84 ALA A O 1
ATOM 614 N N . GLU A 1 85 ? 2.709 9.974 6.689 1.00 89.75 85 GLU A N 1
ATOM 615 C CA . GLU A 1 85 ? 1.435 10.124 7.388 1.00 89.75 85 GLU A CA 1
ATOM 616 C C . GLU A 1 85 ? 0.343 9.192 6.828 1.00 89.75 85 GLU A C 1
ATOM 618 O O . GLU A 1 85 ? -0.289 8.502 7.631 1.00 89.75 85 GLU A O 1
ATOM 623 N N . PRO A 1 86 ? 0.174 9.026 5.496 1.00 90.94 86 PRO A N 1
ATOM 624 C CA . PRO A 1 86 ? -0.759 8.032 4.962 1.00 90.94 86 PRO A CA 1
ATOM 625 C C . PRO A 1 86 ? -0.460 6.604 5.433 1.00 90.94 86 PRO A C 1
ATOM 627 O O . PRO A 1 86 ? -1.390 5.858 5.719 1.00 90.94 86 PRO A O 1
ATOM 630 N N . ALA A 1 87 ? 0.816 6.230 5.598 1.00 92.44 87 ALA A N 1
ATOM 631 C CA . ALA A 1 87 ? 1.179 4.913 6.123 1.00 92.44 87 ALA A CA 1
ATOM 632 C C . ALA A 1 87 ? 0.699 4.728 7.572 1.00 92.44 87 ALA A C 1
ATOM 634 O O . ALA A 1 87 ? 0.128 3.689 7.896 1.00 92.44 87 ALA A O 1
ATOM 635 N N . ARG A 1 88 ? 0.853 5.746 8.436 1.00 92.62 88 ARG A N 1
ATOM 636 C CA . ARG A 1 88 ? 0.341 5.698 9.822 1.00 92.62 88 ARG A CA 1
ATOM 637 C C . ARG A 1 88 ? -1.175 5.572 9.867 1.00 92.62 88 ARG A C 1
ATOM 639 O O . ARG A 1 88 ? -1.691 4.797 10.668 1.00 92.62 88 ARG A O 1
ATOM 646 N N . ILE A 1 89 ? -1.870 6.340 9.029 1.00 94.19 89 ILE A N 1
ATOM 647 C CA . ILE A 1 89 ? -3.335 6.346 8.948 1.00 94.19 89 ILE A CA 1
ATOM 648 C C . ILE A 1 89 ? -3.843 4.968 8.536 1.00 94.19 89 ILE A C 1
ATOM 650 O O . ILE A 1 89 ? -4.705 4.413 9.209 1.00 94.19 89 ILE A O 1
ATOM 654 N N . LEU A 1 90 ? -3.275 4.403 7.470 1.00 94.44 90 LEU A N 1
ATOM 655 C CA . LEU A 1 90 ? -3.660 3.092 6.960 1.00 94.44 90 LEU A CA 1
ATOM 656 C C . LEU A 1 90 ? -3.418 1.991 7.995 1.00 94.44 90 LEU A C 1
ATOM 658 O O . LEU A 1 90 ? -4.324 1.211 8.268 1.00 94.44 90 LEU A O 1
ATOM 662 N N . LEU A 1 91 ? -2.238 1.954 8.620 1.00 94.44 91 LEU A N 1
ATOM 663 C CA . LEU A 1 91 ? -1.923 0.958 9.652 1.00 94.44 91 LEU A CA 1
ATOM 664 C C . LEU A 1 91 ? -2.840 1.091 10.875 1.00 94.44 91 LEU A C 1
ATOM 666 O O . LEU A 1 91 ? -3.367 0.096 11.364 1.00 94.44 91 LEU A O 1
ATOM 670 N N . SER A 1 92 ? -3.104 2.321 11.326 1.00 93.75 92 SER A N 1
ATOM 671 C CA . SER A 1 92 ? -4.043 2.577 12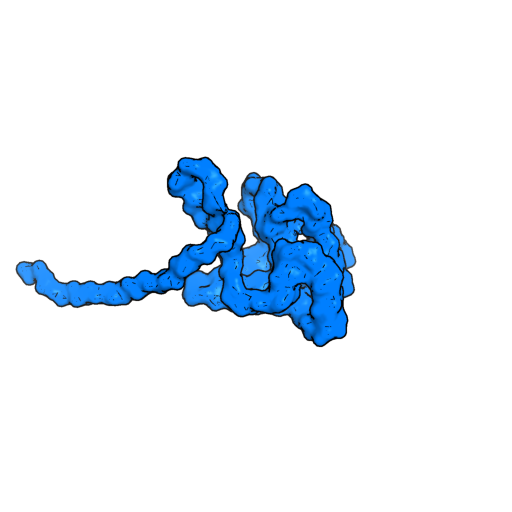.432 1.00 93.75 92 SER A CA 1
ATOM 672 C C . SER A 1 92 ? -5.478 2.165 12.091 1.00 93.75 92 SER A C 1
ATOM 674 O O . SER A 1 92 ? -6.249 1.831 12.985 1.00 93.75 92 SER A O 1
ATOM 676 N N . ALA A 1 93 ? -5.831 2.175 10.805 1.00 94.69 93 ALA A N 1
ATOM 677 C CA . ALA A 1 93 ? -7.117 1.725 10.290 1.00 94.69 93 ALA A CA 1
ATOM 678 C C . ALA A 1 93 ? -7.171 0.212 9.985 1.00 94.69 93 ALA A C 1
ATOM 680 O O . ALA A 1 93 ? -8.176 -0.263 9.461 1.00 94.69 93 ALA A O 1
ATOM 681 N N . GLY A 1 94 ? -6.122 -0.552 10.315 1.00 94.19 94 GLY A N 1
ATOM 682 C CA . GLY A 1 94 ? -6.084 -2.006 10.131 1.00 94.19 94 GLY A CA 1
ATOM 683 C C . GLY A 1 94 ? -5.596 -2.466 8.756 1.00 94.19 94 GLY A C 1
ATOM 684 O O . GLY A 1 94 ? -5.926 -3.574 8.328 1.00 94.19 94 GLY A O 1
ATOM 685 N N . ALA A 1 95 ? -4.830 -1.636 8.044 1.00 95.62 95 ALA A N 1
ATOM 686 C CA . ALA A 1 95 ? -4.141 -2.089 6.843 1.00 95.62 95 ALA A CA 1
ATOM 687 C C . ALA A 1 95 ? -3.138 -3.200 7.187 1.00 95.62 95 ALA A C 1
ATOM 689 O O . ALA A 1 95 ? -2.330 -3.056 8.104 1.00 95.62 95 ALA A O 1
ATOM 690 N N . ASP A 1 96 ? -3.184 -4.294 6.433 1.00 94.38 96 ASP A N 1
ATOM 691 C CA . ASP A 1 96 ? -2.328 -5.458 6.625 1.00 94.38 96 ASP A CA 1
ATOM 692 C C . ASP A 1 96 ? -0.991 -5.258 5.879 1.00 94.38 96 ASP A C 1
ATOM 694 O O . ASP A 1 96 ? -0.967 -5.206 4.640 1.00 94.38 96 ASP A O 1
ATOM 698 N N . PRO A 1 97 ? 0.142 -5.137 6.604 1.00 93.38 97 PRO A N 1
ATOM 699 C CA . PRO A 1 97 ? 1.458 -4.951 6.002 1.00 93.38 97 PRO A CA 1
ATOM 700 C C . PRO A 1 97 ? 1.996 -6.215 5.322 1.00 93.38 97 PRO A C 1
ATOM 702 O O . PRO A 1 97 ? 2.978 -6.131 4.587 1.00 93.38 97 PRO A O 1
ATOM 705 N N . ASN A 1 98 ? 1.366 -7.372 5.528 1.00 93.25 98 ASN A N 1
ATOM 706 C CA . ASN A 1 98 ? 1.819 -8.659 5.012 1.00 93.25 98 ASN A CA 1
ATOM 707 C C . ASN A 1 98 ? 1.152 -9.053 3.691 1.00 93.25 98 ASN A C 1
ATOM 709 O O . ASN A 1 98 ? 1.472 -10.099 3.117 1.00 93.25 98 ASN A O 1
ATOM 713 N N . ILE A 1 99 ? 0.276 -8.200 3.153 1.00 93.19 99 ILE A N 1
ATOM 714 C CA . ILE A 1 99 ? -0.332 -8.428 1.847 1.00 93.19 99 ILE A CA 1
ATOM 715 C C . ILE A 1 99 ? 0.740 -8.394 0.754 1.00 93.19 99 ILE A C 1
ATOM 717 O O . ILE A 1 99 ? 1.410 -7.386 0.518 1.00 93.19 99 ILE A O 1
ATOM 721 N N . ARG A 1 100 ? 0.856 -9.518 0.044 1.00 92.88 100 ARG A N 1
ATOM 722 C CA . ARG A 1 100 ? 1.812 -9.699 -1.049 1.00 92.88 100 ARG A CA 1
ATOM 723 C C . ARG A 1 100 ? 1.240 -9.255 -2.391 1.00 92.88 100 ARG A C 1
ATOM 725 O O . ARG A 1 100 ? 0.043 -9.403 -2.673 1.00 92.88 100 ARG A O 1
ATOM 732 N N . THR A 1 101 ? 2.118 -8.730 -3.233 1.00 90.56 101 THR A N 1
ATOM 733 C CA . THR A 1 101 ? 1.792 -8.244 -4.574 1.00 90.56 101 THR A CA 1
ATOM 734 C C . THR A 1 101 ? 2.930 -8.523 -5.550 1.00 90.56 101 THR A C 1
ATOM 736 O O . THR A 1 101 ? 4.071 -8.756 -5.146 1.00 90.56 101 THR A O 1
ATOM 739 N N . THR A 1 102 ? 2.604 -8.522 -6.838 1.00 90.19 102 THR A N 1
ATOM 740 C CA . THR A 1 102 ? 3.570 -8.647 -7.925 1.00 90.19 102 THR A CA 1
ATOM 741 C C . THR A 1 102 ? 3.548 -7.345 -8.696 1.00 90.19 102 THR A C 1
ATOM 743 O O . THR A 1 102 ? 2.511 -6.961 -9.218 1.00 90.19 102 THR A O 1
ATOM 746 N N . ILE A 1 103 ? 4.662 -6.624 -8.752 1.00 85.44 103 ILE A N 1
ATOM 747 C CA . ILE A 1 103 ? 4.714 -5.318 -9.402 1.00 85.44 103 ILE A CA 1
ATOM 748 C C . ILE A 1 103 ? 5.938 -5.177 -10.294 1.00 85.44 103 ILE A C 1
ATOM 750 O O . ILE A 1 103 ? 7.035 -5.628 -9.967 1.00 85.44 103 ILE A O 1
ATOM 754 N N . ARG A 1 104 ? 5.749 -4.481 -11.412 1.00 81.81 104 ARG A N 1
ATOM 755 C CA . ARG A 1 104 ? 6.836 -3.966 -12.237 1.00 81.81 104 ARG A CA 1
ATOM 756 C C . ARG A 1 104 ? 7.042 -2.493 -11.916 1.00 81.81 104 ARG A C 1
ATOM 758 O O . ARG A 1 104 ? 6.087 -1.721 -11.885 1.00 81.81 104 ARG A O 1
ATOM 765 N N . LYS A 1 105 ? 8.287 -2.095 -11.679 1.00 75.56 105 LYS A N 1
ATOM 766 C CA . LYS A 1 105 ? 8.684 -0.698 -11.507 1.00 75.56 105 LYS A CA 1
ATOM 767 C C . LYS A 1 105 ? 9.613 -0.324 -12.650 1.00 75.56 105 LYS A C 1
ATOM 769 O O . LYS A 1 105 ? 10.696 -0.888 -12.788 1.00 75.56 105 LYS A O 1
ATOM 774 N N . GLN A 1 106 ? 9.161 0.607 -13.481 1.00 68.88 106 GLN A N 1
ATOM 775 C CA . GLN A 1 106 ? 9.958 1.185 -14.555 1.00 68.88 106 GLN A CA 1
ATOM 776 C C . GLN A 1 106 ? 10.518 2.527 -14.087 1.00 68.88 106 GLN A C 1
ATOM 778 O O . GLN A 1 106 ? 9.761 3.417 -13.701 1.00 68.88 106 GLN A O 1
ATOM 783 N N . LEU A 1 107 ? 11.840 2.664 -14.123 1.00 61.38 107 LEU A N 1
ATOM 784 C CA . LEU A 1 107 ? 12.523 3.933 -13.898 1.00 61.38 107 LEU A CA 1
ATOM 785 C C . LEU A 1 107 ? 12.752 4.578 -15.259 1.00 61.38 107 LEU A C 1
ATOM 787 O O . LEU A 1 107 ? 13.553 4.078 -16.048 1.00 61.38 107 LEU A O 1
ATOM 791 N N . ARG A 1 108 ? 12.038 5.662 -15.567 1.00 52.62 108 ARG A N 1
ATOM 792 C CA . ARG A 1 108 ? 12.252 6.396 -16.817 1.00 52.62 108 ARG A CA 1
ATOM 793 C C . ARG A 1 108 ? 12.804 7.784 -16.515 1.00 52.62 108 ARG A C 1
ATOM 795 O O . ARG A 1 108 ? 12.182 8.548 -15.787 1.00 52.62 108 ARG A O 1
ATOM 802 N N . GLY A 1 109 ? 13.959 8.106 -17.102 1.00 48.00 109 GLY A N 1
ATOM 803 C CA . GLY A 1 109 ? 14.501 9.468 -17.122 1.00 48.00 109 GLY A CA 1
ATOM 804 C C . GLY A 1 109 ? 15.748 9.705 -16.269 1.00 48.00 109 GLY A C 1
ATOM 805 O O . GLY A 1 109 ? 15.676 10.343 -15.225 1.00 48.00 109 GLY A O 1
ATOM 806 N N . MET A 1 110 ? 16.913 9.307 -16.786 1.00 46.38 110 MET A N 1
ATOM 807 C CA . MET A 1 110 ? 18.193 9.985 -16.513 1.00 46.38 110 MET A CA 1
ATOM 808 C C . MET A 1 110 ? 19.084 10.021 -17.771 1.00 46.38 110 MET A C 1
ATOM 810 O O . MET A 1 110 ? 20.271 9.735 -17.712 1.00 46.38 110 MET A O 1
ATOM 814 N N . GLY A 1 111 ? 18.508 10.348 -18.934 1.00 46.78 111 GLY A N 1
ATOM 815 C CA . GLY A 1 111 ? 19.277 10.689 -20.144 1.00 46.78 111 GLY A CA 1
ATOM 816 C C . GLY A 1 111 ? 19.904 9.533 -20.936 1.00 46.78 111 GLY A C 1
ATOM 817 O O . GLY A 1 111 ? 20.277 9.756 -22.081 1.00 46.78 111 GLY A O 1
ATOM 818 N N . ASP A 1 112 ? 19.940 8.312 -20.396 1.00 48.31 112 ASP A N 1
ATOM 819 C CA . ASP A 1 112 ? 20.503 7.137 -21.073 1.00 48.31 112 ASP A CA 1
ATOM 820 C C . ASP A 1 112 ? 19.398 6.108 -21.369 1.00 48.31 112 ASP A C 1
ATOM 822 O O . ASP A 1 112 ? 18.837 5.513 -20.447 1.00 48.31 112 ASP A O 1
ATOM 826 N N . ALA A 1 113 ? 19.099 5.861 -22.649 1.00 53.03 113 ALA A N 1
ATOM 827 C CA . ALA A 1 113 ? 18.097 4.872 -23.080 1.00 53.03 113 ALA A CA 1
ATOM 828 C C . ALA A 1 113 ? 18.427 3.432 -22.625 1.00 53.03 113 ALA A C 1
ATOM 830 O O . ALA A 1 113 ? 17.537 2.601 -22.486 1.00 53.03 113 ALA A O 1
ATOM 831 N N . GLU A 1 114 ? 19.697 3.144 -22.331 1.00 50.00 114 GLU A N 1
ATOM 832 C CA . GLU A 1 114 ? 20.151 1.838 -21.834 1.00 50.00 114 GLU A CA 1
ATOM 833 C C . GLU A 1 114 ? 19.873 1.617 -20.334 1.00 50.00 114 GLU A C 1
ATOM 835 O O . GLU A 1 114 ? 19.960 0.489 -19.852 1.00 50.00 114 GLU A O 1
ATOM 840 N N . LYS A 1 115 ? 19.509 2.669 -19.581 1.00 50.00 115 LYS A N 1
ATOM 841 C CA . LYS A 1 115 ? 19.168 2.592 -18.145 1.00 50.00 115 LYS A CA 1
ATOM 842 C C . LYS A 1 115 ? 17.663 2.557 -17.870 1.00 50.00 115 LYS A C 1
ATOM 844 O O . LYS A 1 115 ? 17.262 2.594 -16.708 1.00 50.00 115 LYS A O 1
ATOM 849 N N . GLU A 1 116 ? 16.828 2.440 -18.904 1.00 56.25 116 GLU A N 1
ATOM 850 C CA . GLU A 1 116 ? 15.384 2.189 -18.788 1.00 56.25 116 GLU A CA 1
ATOM 851 C C . GLU A 1 116 ? 15.110 0.735 -18.343 1.00 56.25 116 GLU A C 1
ATOM 853 O O . GLU A 1 116 ? 14.451 -0.046 -19.028 1.00 56.25 116 GLU A O 1
ATOM 858 N N . ALA A 1 117 ? 15.647 0.334 -17.189 1.00 63.88 117 ALA A N 1
ATOM 859 C CA . ALA A 1 117 ? 15.459 -1.008 -16.660 1.00 63.88 117 ALA A CA 1
ATOM 860 C C . ALA A 1 117 ? 14.077 -1.126 -16.004 1.00 63.88 117 ALA A C 1
ATOM 862 O O . ALA A 1 117 ? 13.773 -0.462 -15.008 1.00 63.88 117 ALA A O 1
ATOM 863 N N . VAL A 1 118 ? 13.241 -2.010 -16.547 1.00 71.94 118 VAL A N 1
ATOM 864 C CA . VAL A 1 118 ? 12.064 -2.514 -15.836 1.00 71.94 118 VAL A CA 1
ATOM 865 C C . VAL A 1 118 ? 12.560 -3.505 -14.791 1.00 71.94 118 VAL A C 1
ATOM 867 O O . VAL A 1 118 ? 13.246 -4.470 -15.121 1.00 71.94 118 VAL A O 1
ATOM 870 N N . ARG A 1 119 ? 12.226 -3.264 -13.524 1.00 79.00 119 ARG A N 1
ATOM 871 C CA . ARG A 1 119 ? 12.462 -4.221 -12.442 1.00 79.00 119 ARG A CA 1
ATOM 872 C C . ARG A 1 119 ? 11.148 -4.866 -12.056 1.00 79.00 119 ARG A C 1
ATOM 874 O O . ARG A 1 119 ? 10.164 -4.171 -11.807 1.00 79.00 119 ARG A O 1
ATOM 881 N N . GLU A 1 120 ? 11.152 -6.182 -11.981 1.00 85.62 120 GLU A N 1
ATOM 882 C CA . GLU A 1 120 ? 9.991 -6.968 -11.595 1.00 85.62 120 GLU A CA 1
ATOM 883 C C . GLU A 1 120 ? 10.190 -7.533 -10.196 1.00 85.62 120 GLU A C 1
ATOM 885 O O . GLU A 1 120 ? 11.254 -8.052 -9.859 1.00 85.62 120 GLU A O 1
ATOM 890 N N . PHE A 1 121 ? 9.145 -7.438 -9.388 1.00 87.88 121 PHE A N 1
ATOM 891 C CA . PHE A 1 121 ? 9.108 -7.965 -8.038 1.00 87.88 121 PHE A CA 1
ATOM 892 C C . PHE A 1 121 ? 7.888 -8.855 -7.938 1.00 87.88 121 PHE A C 1
ATOM 894 O O . PHE A 1 121 ? 6.768 -8.397 -8.139 1.00 87.88 121 PHE A O 1
ATOM 901 N N . HIS A 1 122 ? 8.114 -10.127 -7.644 1.00 91.19 122 HIS A N 1
ATOM 902 C CA . HIS A 1 122 ? 7.078 -11.148 -7.655 1.00 91.19 122 HIS A CA 1
ATOM 903 C C . HIS A 1 122 ? 6.756 -11.570 -6.228 1.00 91.19 122 HIS A C 1
ATOM 905 O O . HIS A 1 122 ? 7.661 -11.941 -5.482 1.00 91.19 122 HIS A O 1
ATOM 911 N N . ASN A 1 123 ? 5.471 -11.538 -5.865 1.00 92.94 123 ASN A N 1
ATOM 912 C CA . ASN A 1 123 ? 4.965 -12.004 -4.573 1.00 92.94 123 ASN A CA 1
ATOM 913 C C . ASN A 1 123 ? 5.699 -11.403 -3.354 1.00 92.94 123 ASN A C 1
ATOM 915 O O . ASN A 1 123 ? 6.099 -12.127 -2.444 1.00 92.94 123 ASN A O 1
ATOM 919 N N . VAL A 1 124 ? 5.873 -10.083 -3.329 1.00 91.94 124 VAL A N 1
ATOM 920 C CA . VAL A 1 124 ? 6.605 -9.360 -2.276 1.00 91.94 124 VAL A CA 1
ATOM 921 C C . VAL A 1 124 ? 5.665 -8.598 -1.344 1.00 91.94 124 VAL A C 1
ATOM 923 O O . VAL A 1 124 ? 4.637 -8.079 -1.784 1.00 91.94 124 VAL A O 1
ATOM 926 N N . THR A 1 125 ? 6.022 -8.501 -0.063 1.00 92.75 125 THR A N 1
ATOM 927 C CA . THR A 1 125 ? 5.425 -7.523 0.871 1.00 92.75 125 THR A CA 1
ATOM 928 C C . THR A 1 125 ? 5.993 -6.114 0.617 1.00 92.75 125 THR A C 1
ATOM 930 O O . THR A 1 125 ? 7.011 -5.987 -0.074 1.00 92.75 125 THR A O 1
ATOM 933 N N . PRO A 1 126 ? 5.397 -5.032 1.164 1.00 89.44 126 PRO A N 1
ATOM 934 C CA . PRO A 1 126 ? 5.946 -3.681 1.027 1.00 89.44 126 PRO A CA 1
ATOM 935 C C . PRO A 1 126 ? 7.400 -3.585 1.516 1.00 89.44 126 PRO A C 1
ATOM 937 O O . PRO A 1 126 ? 8.246 -2.972 0.867 1.00 89.44 126 PRO A O 1
ATOM 940 N N . VAL A 1 127 ? 7.714 -4.233 2.641 1.00 89.44 127 VAL A N 1
ATOM 941 C CA . VAL A 1 127 ? 9.059 -4.219 3.237 1.00 89.44 127 VAL A CA 1
ATOM 942 C C . VAL A 1 127 ? 10.039 -5.067 2.429 1.00 89.44 127 VAL A C 1
ATOM 944 O O . VAL A 1 127 ? 11.164 -4.636 2.185 1.00 89.44 127 VAL A O 1
ATOM 947 N N . GLU A 1 128 ? 9.636 -6.257 1.976 1.00 90.31 128 GLU A N 1
ATOM 948 C CA . GLU A 1 128 ? 10.479 -7.087 1.105 1.00 90.31 128 GLU A CA 1
ATOM 949 C C . GLU A 1 128 ? 10.784 -6.380 -0.216 1.00 90.31 128 GLU A C 1
ATOM 951 O O . GLU A 1 128 ? 11.930 -6.392 -0.665 1.00 90.31 128 GLU A O 1
ATOM 956 N N . PHE A 1 129 ? 9.787 -5.716 -0.810 1.00 88.50 129 PHE A N 1
ATOM 957 C CA . PHE A 1 129 ? 9.982 -4.873 -1.983 1.00 88.50 129 PHE A CA 1
ATOM 958 C C . PHE A 1 129 ? 11.057 -3.817 -1.717 1.00 88.50 129 PHE A C 1
ATOM 960 O O . PHE A 1 129 ? 12.025 -3.737 -2.469 1.00 88.50 129 PHE A O 1
ATOM 967 N N . ALA A 1 130 ? 10.926 -3.056 -0.627 1.00 84.88 130 ALA A N 1
ATOM 968 C CA . ALA A 1 130 ? 11.883 -2.019 -0.260 1.00 84.88 130 ALA A CA 1
ATOM 969 C C . ALA A 1 130 ? 13.306 -2.555 -0.059 1.00 84.88 130 ALA A C 1
ATOM 971 O O . ALA A 1 130 ? 14.257 -1.968 -0.565 1.00 84.88 130 ALA A O 1
ATOM 972 N N . ARG A 1 131 ? 13.463 -3.689 0.633 1.00 84.19 131 ARG A N 1
ATOM 973 C CA . ARG A 1 131 ? 14.773 -4.318 0.879 1.00 84.19 131 ARG A CA 1
ATOM 974 C C . ARG A 1 131 ? 15.424 -4.841 -0.400 1.00 84.19 131 ARG A C 1
ATOM 976 O O . ARG A 1 131 ? 16.642 -4.770 -0.542 1.00 84.19 131 ARG A O 1
ATOM 983 N N . ASN A 1 132 ? 14.618 -5.347 -1.330 1.00 81.94 132 ASN A N 1
ATOM 984 C CA . ASN A 1 132 ? 15.085 -5.824 -2.631 1.00 81.94 132 ASN A CA 1
ATOM 985 C C . ASN A 1 132 ? 15.360 -4.671 -3.613 1.00 81.94 132 ASN A C 1
ATOM 987 O O . ASN A 1 132 ? 15.954 -4.883 -4.673 1.00 81.94 132 ASN A O 1
ATOM 991 N N . TYR A 1 133 ? 14.939 -3.450 -3.276 1.00 77.69 133 TYR A N 1
ATOM 992 C CA . TYR A 1 133 ? 15.109 -2.271 -4.105 1.00 77.69 133 TYR A CA 1
ATOM 993 C C . TYR A 1 133 ? 16.418 -1.543 -3.765 1.00 77.69 133 TYR A C 1
ATOM 995 O O . TYR A 1 133 ? 16.552 -0.896 -2.734 1.00 77.69 133 TYR A O 1
ATOM 1003 N N . GLN A 1 134 ? 17.404 -1.630 -4.659 1.00 63.72 134 GLN A N 1
ATOM 1004 C CA . GLN A 1 134 ? 18.770 -1.144 -4.403 1.00 63.72 134 GLN A CA 1
ATOM 1005 C C . GLN A 1 134 ? 18.913 0.389 -4.395 1.00 63.72 134 GLN A C 1
ATOM 1007 O O . GLN A 1 134 ? 19.925 0.914 -3.935 1.00 63.72 134 GLN A O 1
ATOM 1012 N N . GLU A 1 135 ? 17.926 1.125 -4.907 1.00 68.12 135 GLU A N 1
ATOM 1013 C CA . GLU A 1 135 ? 18.016 2.573 -5.099 1.00 68.12 135 GLU A CA 1
ATOM 1014 C C . GLU A 1 135 ? 17.162 3.313 -4.056 1.00 68.12 135 GLU A C 1
ATOM 1016 O O . GLU A 1 135 ? 16.018 3.695 -4.312 1.00 68.12 135 GLU A O 1
ATOM 1021 N N . ALA A 1 136 ? 17.742 3.531 -2.871 1.00 60.72 136 ALA A N 1
ATOM 1022 C CA . ALA A 1 136 ? 17.073 4.114 -1.699 1.00 60.72 136 ALA A CA 1
ATOM 1023 C C . ALA A 1 136 ? 16.391 5.479 -1.955 1.00 60.72 136 ALA A C 1
ATOM 1025 O O . ALA A 1 136 ? 15.397 5.809 -1.323 1.00 60.72 136 ALA A O 1
ATOM 1026 N N . GLY A 1 137 ? 16.863 6.263 -2.932 1.00 66.31 137 GLY A N 1
ATOM 1027 C CA . GLY A 1 137 ? 16.265 7.562 -3.281 1.00 66.31 137 GLY A CA 1
ATOM 1028 C C . GLY A 1 137 ? 14.889 7.492 -3.960 1.00 66.31 137 GLY A C 1
ATOM 1029 O O . GLY A 1 137 ? 14.261 8.531 -4.161 1.00 66.31 137 GLY A O 1
ATOM 1030 N N . TRP A 1 138 ? 14.427 6.293 -4.326 1.00 71.62 138 TRP A N 1
ATOM 1031 C CA . TRP A 1 138 ? 13.172 6.065 -5.053 1.00 71.62 138 TRP A CA 1
ATOM 1032 C C . TRP A 1 138 ? 12.140 5.267 -4.254 1.00 71.62 138 TRP A C 1
ATOM 1034 O O . TRP A 1 138 ? 11.130 4.840 -4.817 1.00 71.62 138 TRP A O 1
ATOM 1044 N N . ILE A 1 139 ? 12.396 5.044 -2.970 1.00 78.50 139 ILE A N 1
ATOM 1045 C CA . ILE A 1 139 ? 11.477 4.414 -2.025 1.00 78.50 139 ILE A CA 1
ATOM 1046 C C . ILE A 1 139 ? 11.275 5.349 -0.836 1.00 78.50 139 ILE A C 1
ATOM 1048 O O . ILE A 1 139 ? 12.061 6.263 -0.590 1.00 78.50 139 ILE A O 1
ATOM 1052 N N . ASN A 1 140 ? 10.185 5.151 -0.110 1.00 85.12 140 ASN A N 1
ATOM 1053 C CA . ASN A 1 140 ? 9.871 5.972 1.046 1.00 85.12 140 ASN A CA 1
ATOM 1054 C C . ASN A 1 140 ? 10.426 5.361 2.337 1.00 85.12 140 ASN A C 1
ATOM 1056 O O . ASN A 1 140 ? 9.731 4.621 3.037 1.00 85.12 140 ASN A O 1
ATOM 1060 N N . ASP A 1 141 ? 11.664 5.718 2.679 1.00 84.12 141 ASP A N 1
ATOM 1061 C CA . ASP A 1 141 ? 12.358 5.240 3.884 1.00 84.12 141 ASP A CA 1
ATOM 1062 C C . ASP A 1 141 ? 11.559 5.444 5.177 1.00 84.12 141 ASP A C 1
ATOM 1064 O O . ASP A 1 141 ? 11.649 4.642 6.108 1.00 84.12 141 ASP A O 1
ATOM 1068 N N . GLN A 1 142 ? 10.772 6.519 5.264 1.00 87.25 142 GLN A N 1
ATOM 1069 C CA . GLN A 1 142 ? 9.966 6.791 6.451 1.00 87.25 142 GLN A CA 1
ATOM 1070 C C . GLN A 1 142 ? 8.767 5.845 6.545 1.00 87.25 142 GLN A C 1
ATOM 1072 O O . GLN A 1 142 ? 8.526 5.305 7.623 1.00 87.25 142 GLN A O 1
ATOM 1077 N N . ALA A 1 143 ? 8.045 5.601 5.445 1.00 88.06 143 ALA A N 1
ATOM 1078 C CA . ALA A 1 143 ? 6.962 4.616 5.448 1.00 88.06 143 ALA A CA 1
ATOM 1079 C C . ALA A 1 143 ? 7.484 3.210 5.751 1.00 88.06 143 ALA A C 1
ATOM 1081 O O . ALA A 1 143 ? 6.878 2.516 6.560 1.00 88.06 143 ALA A O 1
ATOM 1082 N N . ILE A 1 144 ? 8.636 2.823 5.193 1.00 88.81 144 ILE A N 1
ATOM 1083 C CA . ILE A 1 144 ? 9.254 1.514 5.457 1.00 88.81 144 ILE A CA 1
ATOM 1084 C C . ILE A 1 144 ? 9.480 1.319 6.955 1.00 88.81 144 ILE A C 1
ATOM 1086 O O . ILE A 1 144 ? 9.014 0.332 7.514 1.00 88.81 144 ILE A O 1
ATOM 1090 N N . ARG A 1 145 ? 10.107 2.293 7.629 1.00 88.88 145 ARG A N 1
ATOM 1091 C CA . ARG A 1 145 ? 10.351 2.219 9.079 1.00 88.88 145 ARG A CA 1
ATOM 1092 C C . ARG A 1 145 ? 9.065 2.075 9.887 1.00 88.88 145 ARG A C 1
ATOM 1094 O O . ARG A 1 145 ? 9.060 1.369 10.888 1.00 88.88 145 ARG A O 1
ATOM 1101 N N . ILE A 1 146 ? 7.990 2.749 9.481 1.00 90.06 146 ILE A N 1
ATOM 1102 C CA . ILE A 1 146 ? 6.694 2.667 10.170 1.00 90.06 146 ILE A CA 1
ATOM 1103 C C . ILE A 1 146 ? 6.079 1.281 9.979 1.00 90.06 146 ILE A C 1
ATOM 1105 O O . ILE A 1 146 ? 5.618 0.686 10.949 1.00 90.06 146 ILE A O 1
ATOM 1109 N N . VAL A 1 147 ? 6.097 0.760 8.750 1.00 89.81 147 VAL A N 1
ATOM 1110 C CA . VAL A 1 147 ? 5.579 -0.576 8.439 1.00 89.81 147 VAL A CA 1
ATOM 1111 C C . VAL A 1 147 ? 6.371 -1.647 9.195 1.00 89.81 147 VAL A C 1
ATOM 1113 O O . VAL A 1 147 ? 5.772 -2.506 9.832 1.00 89.81 147 VAL A O 1
ATOM 1116 N N . GLU A 1 148 ? 7.704 -1.555 9.210 1.00 88.69 148 GLU A N 1
ATOM 1117 C CA . GLU A 1 148 ? 8.572 -2.472 9.960 1.00 88.69 148 GLU A CA 1
ATOM 1118 C C . GLU A 1 148 ? 8.321 -2.413 11.472 1.00 88.69 148 GLU A C 1
ATOM 1120 O O . GLU A 1 148 ? 8.317 -3.442 12.142 1.00 88.69 148 GLU A O 1
ATOM 1125 N N . GLN A 1 149 ? 8.112 -1.222 12.038 1.00 86.06 149 GLN A N 1
ATOM 1126 C CA . GLN A 1 149 ? 7.777 -1.087 13.457 1.00 86.06 149 GLN A CA 1
ATOM 1127 C C . GLN A 1 149 ? 6.440 -1.751 13.786 1.00 86.06 149 GLN A C 1
ATOM 1129 O O . GLN A 1 149 ? 6.336 -2.410 14.815 1.00 86.06 149 GLN A O 1
ATOM 1134 N N . PHE A 1 150 ? 5.445 -1.601 12.911 1.00 81.62 150 PHE A N 1
ATOM 1135 C CA . PHE A 1 150 ? 4.108 -2.142 13.130 1.00 81.62 150 PHE A CA 1
ATOM 1136 C C . PHE A 1 150 ? 4.079 -3.676 13.053 1.00 81.62 150 PHE A C 1
ATOM 1138 O O . PHE A 1 150 ? 3.480 -4.320 13.914 1.00 81.62 150 PHE A O 1
ATOM 1145 N N . ASP A 1 151 ? 4.792 -4.264 12.087 1.00 73.94 151 ASP A N 1
ATOM 1146 C CA . ASP A 1 151 ? 4.907 -5.721 11.922 1.00 73.94 151 ASP A CA 1
ATOM 1147 C C . ASP A 1 151 ? 5.565 -6.390 13.149 1.00 73.94 151 ASP A C 1
ATOM 1149 O O . ASP A 1 151 ? 5.099 -7.413 13.645 1.00 73.94 151 ASP A O 1
ATOM 1153 N N . ASN A 1 152 ? 6.573 -5.738 13.742 1.00 62.66 152 ASN A N 1
ATOM 1154 C CA . ASN A 1 152 ? 7.242 -6.225 14.956 1.00 62.66 152 ASN A CA 1
ATOM 1155 C C . ASN A 1 152 ? 6.389 -6.124 16.235 1.00 62.66 152 ASN A C 1
ATOM 1157 O O . ASN A 1 152 ? 6.710 -6.769 17.230 1.00 62.66 152 ASN A O 1
ATOM 1161 N N . THR A 1 153 ? 5.333 -5.304 16.245 1.00 60.28 153 THR A N 1
ATOM 1162 C CA . THR A 1 153 ? 4.434 -5.153 17.406 1.00 60.28 153 THR A CA 1
ATOM 1163 C C . THR A 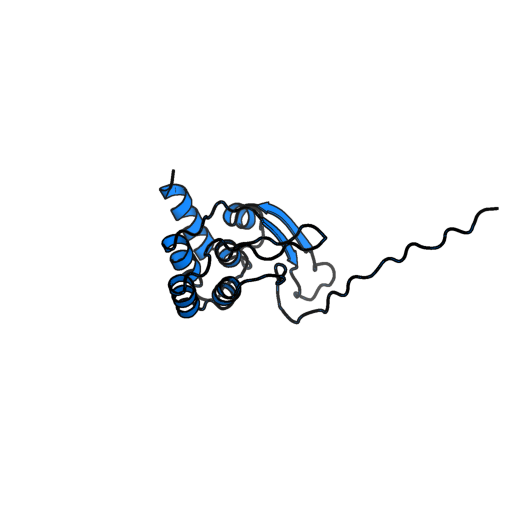1 153 ? 3.217 -6.080 17.379 1.00 60.28 153 THR A C 1
ATOM 1165 O O . THR A 1 153 ? 2.500 -6.151 18.374 1.00 60.28 153 THR A O 1
ATOM 1168 N N . GLY A 1 154 ? 2.975 -6.768 16.257 1.00 53.44 154 GLY A N 1
ATOM 1169 C CA . GLY A 1 154 ? 1.818 -7.645 16.044 1.00 53.44 154 GLY A CA 1
ATOM 1170 C C . GLY A 1 154 ? 2.091 -9.152 16.153 1.00 53.44 154 GLY A C 1
ATOM 1171 O O . GLY A 1 154 ? 1.177 -9.925 15.871 1.00 53.44 154 GLY A O 1
ATOM 1172 N N . SER A 1 155 ? 3.312 -9.567 16.526 1.00 44.16 155 SER A N 1
ATOM 1173 C CA . SER A 1 155 ? 3.691 -10.973 16.795 1.00 44.16 155 SER A CA 1
ATOM 1174 C C . SER A 1 155 ? 3.644 -11.334 18.277 1.00 44.16 155 SER A C 1
ATOM 1176 O O . SER A 1 155 ? 4.029 -10.479 19.106 1.00 44.16 155 SER A O 1
#

Radius of gyration: 18.0 Å; chains: 1; bounding box: 37×42×68 Å

pLDDT: mean 75.07, std 20.89, range [30.61, 97.0]